Protein AF-A0A518CTH8-F1 (afdb_monomer)

Structure (mmCIF, N/CA/C/O backbone):
data_AF-A0A518CTH8-F1
#
_entry.id   AF-A0A518CTH8-F1
#
loop_
_atom_site.group_PDB
_atom_site.id
_atom_site.type_symbol
_atom_site.label_atom_id
_atom_site.label_alt_id
_atom_site.label_comp_id
_atom_site.label_asym_id
_atom_site.label_entity_id
_atom_site.label_seq_id
_atom_site.pdbx_PDB_ins_code
_atom_site.Cartn_x
_atom_site.Cartn_y
_atom_site.Cartn_z
_atom_site.occupancy
_atom_site.B_iso_or_equiv
_atom_site.auth_seq_id
_atom_site.auth_comp_id
_atom_site.auth_asym_id
_atom_site.auth_atom_id
_atom_site.pdbx_PDB_model_num
ATOM 1 N N . MET A 1 1 ? 35.444 24.858 -40.896 1.00 49.78 1 MET A N 1
ATOM 2 C CA . MET A 1 1 ? 35.526 24.290 -39.525 1.00 49.78 1 MET A CA 1
ATOM 3 C C . MET A 1 1 ? 34.341 24.635 -38.613 1.00 49.78 1 MET A C 1
ATOM 5 O O . MET A 1 1 ? 33.973 23.795 -37.807 1.00 49.78 1 MET A O 1
ATOM 9 N N . GLN A 1 2 ? 33.711 25.812 -38.727 1.00 51.81 2 GLN A N 1
ATOM 10 C CA . GLN A 1 2 ? 32.602 26.225 -37.843 1.00 51.81 2 GLN A CA 1
ATOM 11 C C . GLN A 1 2 ? 31.301 25.412 -38.033 1.00 51.81 2 GLN A C 1
ATOM 13 O O . GLN A 1 2 ? 30.700 25.004 -37.048 1.00 51.81 2 GLN A O 1
ATOM 18 N N . LYS A 1 3 ? 30.924 25.076 -39.280 1.00 56.50 3 LYS A N 1
ATOM 19 C CA . LYS A 1 3 ? 29.696 24.307 -39.592 1.00 56.50 3 LYS A CA 1
ATOM 20 C C . LYS A 1 3 ? 29.645 22.918 -38.925 1.00 56.50 3 LYS A C 1
ATOM 22 O O . LYS A 1 3 ? 28.593 22.509 -38.452 1.00 56.50 3 LYS A O 1
ATOM 27 N N . TYR A 1 4 ? 30.787 22.231 -38.821 1.00 62.12 4 TYR A N 1
ATOM 28 C CA . TYR A 1 4 ? 30.890 20.928 -38.146 1.00 62.12 4 TYR A CA 1
ATOM 29 C C . TYR A 1 4 ? 30.770 21.044 -36.619 1.00 62.12 4 TYR A C 1
ATOM 31 O O . TYR A 1 4 ? 30.146 20.195 -35.991 1.00 62.12 4 TYR A O 1
ATOM 39 N N . LYS A 1 5 ? 31.298 22.123 -36.017 1.00 61.66 5 LYS A N 1
ATOM 40 C CA . LYS A 1 5 ? 31.148 22.388 -34.576 1.00 61.66 5 LYS A CA 1
ATOM 41 C C . LYS A 1 5 ? 29.686 22.634 -34.195 1.00 61.66 5 LYS A C 1
ATOM 43 O O . LYS A 1 5 ? 29.238 22.110 -33.182 1.00 61.66 5 LYS A O 1
ATOM 48 N N . THR A 1 6 ? 28.935 23.365 -35.020 1.00 67.38 6 THR A N 1
ATOM 49 C CA . THR A 1 6 ? 27.506 23.626 -34.776 1.00 67.38 6 THR A CA 1
ATOM 50 C C . THR A 1 6 ? 26.657 22.357 -34.896 1.00 67.38 6 THR A C 1
ATOM 52 O O . THR A 1 6 ? 25.776 22.147 -34.069 1.00 67.38 6 THR A O 1
ATOM 55 N N . GLY A 1 7 ? 26.952 21.476 -35.862 1.00 72.12 7 GLY A N 1
ATOM 56 C CA . GLY A 1 7 ? 26.242 20.198 -36.017 1.00 72.12 7 GLY A CA 1
ATOM 57 C C . GLY A 1 7 ? 26.450 19.236 -34.842 1.00 72.12 7 GLY A C 1
ATOM 58 O O . GLY A 1 7 ? 25.490 18.649 -34.348 1.00 72.12 7 GLY A O 1
ATOM 59 N N . ILE A 1 8 ? 27.684 19.133 -34.337 1.00 77.75 8 ILE A N 1
ATOM 60 C CA . ILE A 1 8 ? 27.999 18.307 -33.157 1.00 77.75 8 ILE A CA 1
ATOM 61 C C . ILE A 1 8 ? 27.317 18.870 -31.903 1.00 77.75 8 ILE A C 1
ATOM 63 O O . ILE A 1 8 ? 26.726 18.114 -31.133 1.00 77.75 8 ILE A O 1
ATOM 67 N N . LEU A 1 9 ? 27.347 20.194 -31.716 1.00 81.62 9 LEU A N 1
ATOM 68 C CA . LEU A 1 9 ? 26.702 20.845 -30.574 1.00 81.62 9 LEU A CA 1
ATOM 69 C C . LEU A 1 9 ? 25.182 20.622 -30.587 1.00 81.62 9 LEU A C 1
ATOM 71 O O . LEU A 1 9 ? 24.601 20.274 -29.564 1.00 81.62 9 LEU A O 1
ATOM 75 N N . PHE A 1 10 ? 24.548 20.754 -31.754 1.00 80.81 10 PHE A N 1
ATOM 76 C CA . PHE A 1 10 ? 23.114 20.516 -31.915 1.00 80.81 10 PHE A CA 1
ATOM 77 C C . PHE A 1 10 ? 22.738 19.052 -31.639 1.00 80.81 10 PHE A C 1
ATOM 79 O O . PHE A 1 10 ? 21.772 18.782 -30.928 1.00 80.81 10 PHE A O 1
ATOM 86 N N . SER A 1 11 ? 23.548 18.101 -32.117 1.00 83.94 11 SER A N 1
ATOM 87 C CA . SER A 1 11 ? 23.347 16.676 -31.836 1.00 83.94 11 SER A CA 1
ATOM 88 C C . SER A 1 11 ? 23.455 16.353 -30.340 1.00 83.94 11 SER A C 1
ATOM 90 O O . SER A 1 11 ? 22.661 15.564 -29.833 1.00 83.94 11 SER A O 1
ATOM 92 N N . LEU A 1 12 ? 24.400 16.966 -29.618 1.00 86.12 12 LEU A N 1
ATOM 93 C CA . LEU A 1 12 ? 24.544 16.785 -28.168 1.00 86.12 12 LEU A CA 1
ATOM 94 C C . LEU A 1 12 ? 23.337 17.331 -27.396 1.00 86.12 12 LEU A C 1
ATOM 96 O O . LEU A 1 12 ? 22.865 16.680 -26.465 1.00 86.12 12 LEU A O 1
ATOM 100 N N . VAL A 1 13 ? 22.807 18.487 -27.805 1.00 86.44 13 VAL A N 1
ATOM 101 C CA . VAL A 1 13 ? 21.603 19.076 -27.199 1.00 86.44 13 VAL A CA 1
ATOM 102 C C . VAL A 1 13 ? 20.389 18.167 -27.392 1.00 86.44 13 VAL A C 1
ATOM 104 O O . VAL A 1 13 ? 19.646 17.944 -26.440 1.00 86.44 13 VAL A O 1
ATOM 107 N N . ILE A 1 14 ? 20.209 17.587 -28.583 1.00 87.75 14 ILE A N 1
ATOM 108 C CA . ILE A 1 14 ? 19.104 16.652 -28.844 1.00 87.75 14 ILE A CA 1
ATOM 109 C C . ILE A 1 14 ? 19.212 15.409 -27.953 1.00 87.75 14 ILE A C 1
ATOM 111 O O . ILE A 1 14 ? 18.228 15.023 -27.326 1.00 87.75 14 ILE A O 1
ATOM 115 N N . VAL A 1 15 ? 20.398 14.801 -27.850 1.00 85.38 15 VAL A N 1
ATOM 116 C CA . VAL A 1 15 ? 20.602 13.623 -26.989 1.00 85.38 15 VAL A CA 1
ATOM 117 C C . VAL A 1 15 ? 20.333 13.965 -25.523 1.00 85.38 15 VAL A C 1
ATOM 119 O O . VAL A 1 15 ? 19.649 13.211 -24.832 1.00 85.38 15 VAL A O 1
ATOM 122 N N . PHE A 1 16 ? 20.809 15.121 -25.056 1.00 86.62 16 PHE A N 1
ATOM 123 C CA . PHE A 1 16 ? 20.542 15.594 -23.700 1.00 86.62 16 PHE A CA 1
ATOM 124 C C . PHE A 1 16 ? 19.039 15.776 -23.441 1.00 86.62 16 PHE A C 1
ATOM 126 O O . PHE A 1 16 ? 18.529 15.278 -22.437 1.00 86.62 16 PHE A O 1
ATOM 133 N N . LEU A 1 17 ? 18.313 16.413 -24.366 1.00 87.06 17 LEU A N 1
ATOM 134 C CA . LEU A 1 17 ? 16.861 16.588 -24.268 1.00 87.06 17 LEU A CA 1
ATOM 135 C C . LEU A 1 17 ? 16.124 15.245 -24.215 1.00 87.06 17 LEU A C 1
ATOM 137 O O . LEU A 1 17 ? 15.234 15.085 -23.386 1.00 87.06 17 LEU A O 1
ATOM 141 N N . ILE A 1 18 ? 16.520 14.258 -25.025 1.00 87.12 18 ILE A N 1
ATOM 142 C CA . ILE A 1 18 ? 15.918 12.914 -24.999 1.00 87.12 18 ILE A CA 1
ATOM 143 C C . ILE A 1 18 ? 16.122 12.249 -23.632 1.00 87.12 18 ILE A C 1
ATOM 145 O O . ILE A 1 18 ? 15.168 11.722 -23.061 1.00 87.12 18 ILE A O 1
ATOM 149 N N . VAL A 1 19 ? 17.336 12.304 -23.074 1.00 85.50 19 VAL A N 1
ATOM 150 C CA . VAL A 1 19 ? 17.628 11.722 -21.751 1.00 85.50 19 VAL A CA 1
ATOM 151 C C . VAL A 1 19 ? 16.796 12.396 -20.659 1.00 85.50 19 VAL A C 1
ATOM 153 O O . VAL A 1 19 ? 16.221 11.703 -19.818 1.00 85.50 19 VAL A O 1
ATOM 156 N N . VAL A 1 20 ? 16.688 13.728 -20.682 1.00 83.19 20 VAL A N 1
ATOM 157 C CA . VAL A 1 20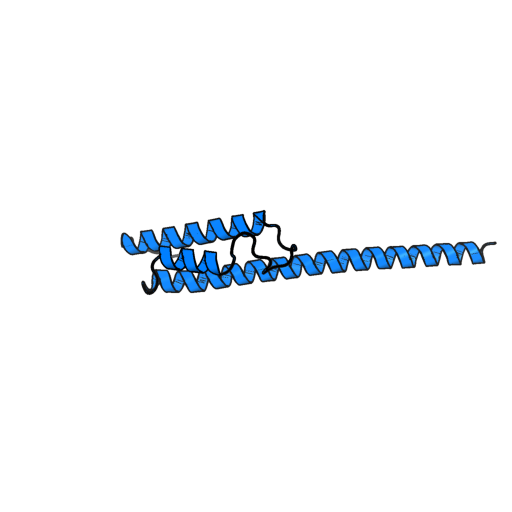 ? 15.853 14.479 -19.734 1.00 83.19 20 VAL A CA 1
ATOM 158 C C . VAL A 1 20 ? 14.378 14.102 -19.887 1.00 83.19 20 VAL A C 1
ATOM 160 O O . VAL A 1 20 ? 13.731 13.797 -18.887 1.00 83.19 20 VAL A O 1
ATOM 163 N N . CYS A 1 21 ? 13.856 14.034 -21.113 1.00 80.81 21 CYS A N 1
ATOM 164 C CA . CYS A 1 21 ? 12.474 13.628 -21.373 1.00 80.81 21 CYS A CA 1
ATOM 165 C C . CYS A 1 21 ? 12.174 12.218 -20.847 1.00 80.81 21 CYS A C 1
ATOM 167 O O . CYS A 1 21 ? 11.163 12.027 -20.174 1.00 80.81 21 CYS A O 1
ATOM 169 N N . ILE A 1 22 ? 13.062 11.244 -21.081 1.00 80.00 22 ILE A N 1
ATOM 170 C CA . ILE A 1 22 ? 12.906 9.873 -20.564 1.00 80.00 22 ILE A CA 1
ATOM 171 C C . ILE A 1 22 ? 12.905 9.872 -19.030 1.00 80.00 22 ILE A C 1
ATOM 173 O O . ILE A 1 22 ? 12.065 9.215 -18.414 1.00 80.00 22 ILE A O 1
ATOM 177 N N . ARG A 1 23 ? 13.811 10.630 -18.395 1.00 71.12 23 ARG A N 1
ATOM 178 C CA . ARG A 1 23 ? 13.869 10.747 -16.929 1.00 71.12 23 ARG A CA 1
ATOM 179 C C . ARG A 1 23 ? 12.596 11.364 -16.347 1.00 71.12 23 ARG A C 1
ATOM 181 O O . ARG A 1 23 ? 12.101 10.859 -15.343 1.00 71.12 23 ARG A O 1
ATOM 188 N N . LEU A 1 24 ? 12.060 12.408 -16.979 1.00 74.31 24 LEU A N 1
ATOM 189 C CA . LEU A 1 24 ? 10.816 13.054 -16.556 1.00 74.31 24 LEU A CA 1
ATOM 190 C C . LEU A 1 24 ? 9.610 12.127 -16.735 1.00 74.31 24 LEU A C 1
ATOM 192 O O . LEU A 1 24 ? 8.836 11.961 -15.796 1.00 74.31 24 LEU A O 1
ATOM 196 N N . MET A 1 25 ? 9.480 11.460 -17.887 1.00 69.69 25 MET A N 1
ATOM 197 C CA . MET A 1 25 ? 8.417 10.471 -18.117 1.00 69.69 25 MET A CA 1
ATOM 198 C C . MET A 1 25 ? 8.456 9.345 -17.081 1.00 69.69 25 MET A C 1
ATOM 200 O O . MET A 1 25 ? 7.414 8.950 -16.557 1.00 69.69 25 MET A O 1
ATOM 204 N N . TRP A 1 26 ? 9.652 8.864 -16.736 1.00 72.12 26 TRP A N 1
ATOM 205 C CA . TRP A 1 26 ? 9.832 7.835 -15.715 1.00 72.12 26 TRP A CA 1
ATOM 206 C C . TRP A 1 26 ? 9.375 8.304 -14.326 1.00 72.12 26 TRP A C 1
ATOM 208 O O . TRP A 1 26 ? 8.629 7.593 -13.657 1.00 72.12 26 TRP A O 1
ATOM 218 N N . GLN A 1 27 ? 9.753 9.518 -13.907 1.00 63.03 27 GLN A N 1
ATOM 219 C CA . GLN A 1 27 ? 9.309 10.084 -12.625 1.00 63.03 27 GLN A CA 1
ATOM 220 C C . GLN A 1 27 ? 7.792 10.301 -12.566 1.00 63.03 27 GLN A C 1
ATOM 222 O O . GLN A 1 27 ? 7.168 9.952 -11.567 1.00 63.03 27 GLN A O 1
ATOM 227 N N . VAL A 1 28 ? 7.188 10.819 -13.640 1.00 67.38 28 VAL A N 1
ATOM 228 C CA . VAL A 1 28 ? 5.729 11.007 -13.727 1.00 67.38 28 VAL A CA 1
ATOM 229 C C . VAL A 1 28 ? 4.995 9.666 -13.660 1.00 67.38 28 VAL A C 1
ATOM 231 O O . VAL A 1 28 ? 3.985 9.548 -12.969 1.00 67.38 28 VAL A O 1
ATOM 234 N N . THR A 1 29 ? 5.525 8.639 -14.327 1.00 66.81 29 THR A N 1
ATOM 235 C CA . THR A 1 29 ? 4.950 7.286 -14.299 1.00 66.81 29 THR A CA 1
ATOM 236 C C . THR A 1 29 ? 4.990 6.697 -12.889 1.00 66.81 29 THR A C 1
ATOM 238 O O . THR A 1 29 ? 3.981 6.169 -12.429 1.00 66.81 29 THR A O 1
ATOM 241 N N . ILE A 1 30 ? 6.113 6.828 -12.172 1.00 65.38 30 ILE A N 1
ATOM 242 C CA . ILE A 1 30 ? 6.215 6.378 -10.774 1.00 65.38 30 ILE A CA 1
ATOM 243 C C . ILE A 1 30 ? 5.189 7.098 -9.899 1.00 65.38 30 ILE A C 1
ATOM 245 O O . ILE A 1 30 ? 4.423 6.436 -9.204 1.00 65.38 30 ILE A O 1
ATOM 249 N N . LEU A 1 31 ? 5.118 8.429 -9.986 1.00 66.44 31 LEU A N 1
ATOM 250 C CA . LEU A 1 31 ? 4.197 9.224 -9.173 1.00 66.44 31 LEU A CA 1
ATOM 251 C C . LEU A 1 31 ? 2.728 8.841 -9.424 1.00 66.44 31 LEU A C 1
ATOM 253 O O . LEU A 1 31 ? 1.936 8.735 -8.490 1.00 66.44 31 LEU A O 1
ATOM 257 N N . SER A 1 32 ? 2.362 8.590 -10.684 1.00 70.56 32 SER A N 1
ATOM 258 C CA . SER A 1 32 ? 1.016 8.136 -11.049 1.00 70.56 32 SER A CA 1
ATOM 259 C C . SER A 1 32 ? 0.695 6.756 -10.468 1.00 70.56 32 SER A C 1
ATOM 261 O O . SER A 1 32 ? -0.410 6.548 -9.964 1.00 70.56 32 SER A O 1
ATOM 263 N N . VAL A 1 33 ? 1.659 5.831 -10.488 1.00 67.06 33 VAL A N 1
ATOM 264 C CA . VAL A 1 33 ? 1.491 4.481 -9.935 1.00 67.06 33 VAL A CA 1
ATOM 265 C C . VAL A 1 33 ? 1.405 4.503 -8.406 1.00 67.06 33 VAL A C 1
ATOM 267 O O . VAL A 1 33 ? 0.573 3.789 -7.843 1.00 67.06 33 VAL A O 1
ATOM 270 N N . GLU A 1 34 ? 2.212 5.329 -7.737 1.00 66.62 34 GLU A N 1
ATOM 271 C CA . GLU A 1 34 ? 2.148 5.545 -6.285 1.00 66.62 34 GLU A CA 1
ATOM 272 C C . GLU A 1 34 ? 0.811 6.169 -5.864 1.00 66.62 34 GLU A C 1
ATOM 274 O O . GLU A 1 34 ? 0.189 5.702 -4.912 1.00 66.62 34 GLU A O 1
ATOM 279 N N . ASN A 1 35 ? 0.306 7.160 -6.602 1.00 71.69 35 ASN A N 1
ATOM 280 C CA . ASN A 1 35 ? -0.995 7.757 -6.304 1.00 71.69 35 ASN A CA 1
ATOM 281 C C . ASN A 1 35 ? -2.146 6.751 -6.473 1.00 71.69 35 ASN A C 1
ATOM 283 O O . ASN A 1 35 ? -2.980 6.609 -5.582 1.00 71.69 35 ASN A O 1
ATOM 287 N N . ALA A 1 36 ? -2.152 5.990 -7.572 1.00 70.81 36 ALA A N 1
ATOM 288 C CA . ALA A 1 36 ? -3.128 4.919 -7.781 1.00 70.81 36 ALA A CA 1
ATOM 289 C C . ALA A 1 36 ? -3.005 3.802 -6.728 1.00 70.81 36 ALA A C 1
ATOM 291 O O . ALA A 1 36 ? -3.968 3.107 -6.432 1.00 70.81 36 ALA A O 1
ATOM 292 N N . PHE A 1 37 ? -1.811 3.587 -6.169 1.00 72.56 37 PHE A N 1
ATOM 293 C CA . PHE A 1 37 ? -1.605 2.634 -5.077 1.00 72.56 37 PHE A CA 1
ATOM 294 C C . PHE A 1 37 ? -2.252 3.098 -3.776 1.00 72.56 37 PHE A C 1
ATOM 296 O O . PHE A 1 37 ? -2.962 2.330 -3.130 1.00 72.56 37 PHE A O 1
ATOM 303 N N . VAL A 1 38 ? -2.023 4.357 -3.404 1.00 72.06 38 VAL A N 1
ATOM 304 C CA . VAL A 1 38 ? -2.620 4.942 -2.201 1.00 72.06 38 VAL A CA 1
ATOM 305 C C . VAL A 1 38 ? -4.143 4.974 -2.325 1.00 72.06 38 VAL A C 1
ATOM 307 O O . VAL A 1 38 ? -4.825 4.612 -1.372 1.00 72.06 38 VAL A O 1
ATOM 310 N N . GLN A 1 39 ? -4.676 5.334 -3.496 1.00 75.25 39 GLN A N 1
ATOM 311 C CA . GLN A 1 39 ? -6.122 5.343 -3.741 1.00 75.25 39 GLN A CA 1
ATOM 312 C C . GLN A 1 39 ? -6.760 3.960 -3.570 1.00 75.25 39 GLN A C 1
ATOM 314 O O . GLN A 1 39 ? -7.765 3.856 -2.872 1.00 75.25 39 GLN A O 1
ATOM 319 N N . ASP A 1 40 ? -6.157 2.904 -4.122 1.00 75.62 40 ASP A N 1
ATOM 320 C CA . ASP A 1 40 ? -6.653 1.533 -3.940 1.00 75.62 40 ASP A CA 1
ATOM 321 C C . ASP A 1 40 ? -6.665 1.122 -2.462 1.00 75.62 40 ASP A C 1
ATOM 323 O O . ASP A 1 40 ? -7.633 0.535 -1.986 1.00 75.62 40 ASP A O 1
ATOM 327 N N . PHE A 1 41 ? -5.605 1.448 -1.716 1.00 76.00 41 PHE A N 1
ATOM 328 C CA . PHE A 1 41 ? -5.527 1.133 -0.287 1.00 76.00 41 PHE A CA 1
ATOM 329 C C . PHE A 1 41 ? -6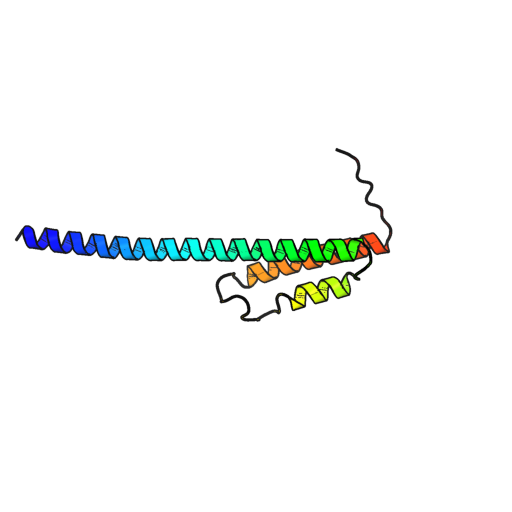.568 1.886 0.540 1.00 76.00 41 PHE A C 1
ATOM 331 O O . PHE A 1 41 ? -7.177 1.302 1.433 1.00 76.00 41 PHE A O 1
ATOM 338 N N . VAL A 1 42 ? -6.782 3.167 0.237 1.00 76.19 42 VAL A N 1
ATOM 339 C CA . VAL A 1 42 ? -7.825 3.977 0.876 1.00 76.19 42 VAL A CA 1
ATOM 340 C C . VAL A 1 42 ? -9.204 3.396 0.574 1.00 76.19 42 VAL A C 1
ATOM 342 O O . VAL A 1 42 ? -10.016 3.262 1.482 1.00 76.19 42 VAL A O 1
ATOM 345 N N . TYR A 1 43 ? -9.457 3.000 -0.672 1.00 81.31 43 TYR A N 1
ATOM 346 C CA . TYR A 1 43 ? -10.726 2.396 -1.065 1.00 81.31 43 TYR A CA 1
ATOM 347 C C . TYR A 1 43 ? -11.008 1.086 -0.315 1.00 81.31 43 TYR A C 1
ATOM 349 O O . TYR A 1 43 ? -12.094 0.916 0.235 1.00 81.31 43 TYR A O 1
ATOM 357 N N . ILE A 1 44 ? -10.018 0.188 -0.243 1.00 78.75 44 ILE A N 1
ATOM 358 C CA . ILE A 1 44 ? -10.139 -1.076 0.499 1.00 78.75 44 ILE A CA 1
ATOM 359 C C . ILE A 1 44 ? -10.390 -0.803 1.979 1.00 78.75 44 ILE A C 1
ATOM 361 O O . ILE A 1 44 ? -11.264 -1.442 2.554 1.00 78.75 44 ILE A O 1
ATOM 365 N N . LEU A 1 45 ? -9.661 0.152 2.572 1.00 80.69 45 LEU A N 1
ATOM 366 C CA . LEU A 1 45 ? -9.854 0.544 3.965 1.00 80.69 45 LEU A CA 1
ATOM 367 C C . LEU A 1 45 ? -11.311 0.941 4.212 1.00 80.69 45 LEU A C 1
ATOM 369 O O . LEU A 1 45 ? -11.954 0.296 5.029 1.00 80.69 45 LEU A O 1
ATOM 373 N N . TYR A 1 46 ? -11.846 1.915 3.470 1.00 80.75 46 TYR A N 1
ATOM 374 C CA . TYR A 1 46 ? -13.233 2.368 3.637 1.00 80.75 46 TYR A CA 1
ATOM 375 C C . TYR A 1 46 ? -14.243 1.223 3.512 1.00 80.75 46 TYR A C 1
ATOM 377 O O . TYR A 1 46 ? -15.081 1.047 4.388 1.00 80.75 46 TYR A O 1
ATOM 385 N N . LEU A 1 47 ? -14.108 0.387 2.477 1.00 82.81 47 LEU A N 1
ATOM 386 C CA . LEU A 1 47 ? -15.015 -0.742 2.262 1.00 82.81 47 LEU A CA 1
ATOM 387 C C . LEU A 1 47 ? -14.975 -1.757 3.415 1.00 82.81 47 LEU A C 1
ATOM 389 O O . LEU A 1 47 ? -16.008 -2.304 3.793 1.00 82.81 47 LEU A O 1
ATOM 393 N N . THR A 1 48 ? -13.789 -2.031 3.965 1.00 80.94 48 THR A N 1
ATOM 394 C CA . THR A 1 48 ? -13.647 -2.942 5.110 1.00 80.94 48 THR A CA 1
ATOM 395 C C . THR A 1 48 ? -14.063 -2.314 6.434 1.00 80.94 48 THR A C 1
ATOM 397 O O . THR A 1 48 ? -14.547 -3.035 7.299 1.00 80.94 48 THR A O 1
ATOM 400 N N . GLU A 1 49 ? -13.884 -1.003 6.604 1.00 81.50 49 GLU A N 1
ATOM 401 C CA . GLU A 1 49 ? -14.313 -0.280 7.802 1.00 81.50 49 GLU A CA 1
ATOM 402 C C . GLU A 1 49 ? -15.829 -0.296 7.927 1.00 81.50 49 GLU A C 1
ATOM 404 O O . GLU A 1 49 ? -16.319 -0.696 8.979 1.00 81.50 49 GLU A O 1
ATOM 409 N N . ASP A 1 50 ? -16.553 0.041 6.858 1.00 82.62 50 ASP A N 1
ATOM 410 C CA . ASP A 1 50 ? -18.020 0.050 6.858 1.00 82.62 50 ASP A CA 1
ATOM 411 C C . ASP A 1 50 ? -18.575 -1.325 7.267 1.00 82.62 50 ASP A C 1
ATOM 413 O O . ASP A 1 50 ? -19.394 -1.427 8.173 1.00 82.62 50 ASP A O 1
ATOM 417 N N . GLN A 1 51 ? -18.025 -2.414 6.717 1.00 79.75 51 GLN A N 1
ATOM 418 C CA . GLN A 1 51 ? -18.450 -3.777 7.066 1.00 79.75 51 GLN A CA 1
ATOM 419 C C . GLN A 1 51 ? -18.119 -4.180 8.513 1.00 79.75 51 GLN A C 1
ATOM 421 O O . GLN A 1 51 ? -18.824 -5.004 9.099 1.00 79.75 51 GLN A O 1
ATOM 426 N N . VAL A 1 52 ? -17.038 -3.648 9.094 1.00 81.75 52 VAL A N 1
ATOM 427 C CA . VAL A 1 52 ? -16.688 -3.884 10.506 1.00 81.75 52 VAL A CA 1
ATOM 428 C C . VAL A 1 52 ? -17.579 -3.060 11.433 1.00 81.75 52 VAL A C 1
ATOM 430 O O . VAL A 1 52 ? -17.986 -3.560 12.482 1.00 81.75 52 VAL A O 1
ATOM 433 N N . ILE A 1 53 ? -17.900 -1.824 11.042 1.00 80.25 53 ILE A N 1
ATOM 434 C CA . ILE A 1 53 ? -18.815 -0.918 11.747 1.00 80.25 53 ILE A CA 1
ATOM 435 C C . ILE A 1 53 ? -20.231 -1.490 11.777 1.00 80.25 53 ILE A C 1
ATOM 437 O O . ILE A 1 53 ? -20.827 -1.584 12.847 1.00 80.25 53 ILE A O 1
ATOM 441 N N . ASP A 1 54 ? -20.719 -1.969 10.637 1.00 81.88 54 ASP A N 1
ATOM 442 C CA . ASP A 1 54 ? -22.048 -2.570 10.503 1.00 81.88 54 ASP A CA 1
ATOM 443 C C . ASP A 1 54 ? -22.141 -3.966 11.152 1.00 81.88 54 ASP A C 1
ATOM 445 O O . ASP A 1 54 ? -23.208 -4.582 11.198 1.00 81.88 54 ASP A O 1
ATOM 449 N N . GLY A 1 55 ? -21.022 -4.490 11.666 1.00 78.88 55 GLY A N 1
ATOM 450 C CA . GLY A 1 55 ? -20.935 -5.809 12.293 1.00 78.88 55 GLY A CA 1
ATOM 451 C C . GLY A 1 55 ? -21.071 -6.978 11.310 1.00 78.88 55 GLY A C 1
ATOM 452 O O . GLY A 1 55 ? -21.130 -8.134 11.736 1.00 78.88 55 GLY A O 1
ATOM 453 N N . GLU A 1 56 ? -21.099 -6.706 10.003 1.00 82.50 56 GLU A N 1
ATOM 454 C CA . GLU A 1 56 ? -21.163 -7.715 8.942 1.00 82.50 56 GLU A CA 1
ATOM 455 C C . GLU A 1 56 ? -19.869 -8.539 8.856 1.00 82.50 56 GLU A C 1
ATOM 457 O O . GLU A 1 56 ? -19.886 -9.727 8.508 1.00 82.50 56 GLU A O 1
ATOM 462 N N . LEU A 1 57 ? -18.737 -7.924 9.211 1.00 83.00 57 LEU A N 1
ATOM 463 C CA . LEU A 1 57 ? -17.413 -8.526 9.155 1.00 83.00 57 LEU A CA 1
ATOM 464 C C . LEU A 1 57 ? -16.684 -8.373 10.494 1.00 83.00 57 LEU A C 1
ATOM 466 O O . LEU A 1 57 ? -16.579 -7.289 11.053 1.00 83.00 57 LEU A O 1
ATOM 470 N N . THR A 1 58 ? -16.116 -9.464 11.012 1.00 83.88 58 THR A N 1
ATOM 471 C CA . THR A 1 58 ? -15.230 -9.371 12.181 1.00 83.88 58 THR A CA 1
ATOM 472 C C . THR A 1 58 ? -13.907 -8.722 11.781 1.00 83.88 58 THR A C 1
ATOM 474 O O . THR A 1 58 ? -13.430 -8.927 10.661 1.00 83.88 58 THR A O 1
ATOM 477 N N . ALA A 1 59 ? -13.261 -8.004 12.705 1.00 79.38 59 ALA A N 1
ATOM 478 C CA . ALA A 1 59 ? -11.954 -7.392 12.447 1.00 79.38 59 ALA A CA 1
ATOM 479 C C . ALA A 1 59 ? -10.903 -8.401 11.949 1.00 79.38 59 ALA A C 1
ATOM 481 O O . ALA A 1 59 ? -10.109 -8.082 11.072 1.00 79.38 59 ALA A O 1
ATOM 482 N N . GLU A 1 60 ? -10.951 -9.650 12.420 1.00 79.69 60 GLU A N 1
ATOM 483 C CA . GLU A 1 60 ? -10.074 -10.730 11.948 1.00 79.69 60 GLU A CA 1
ATOM 484 C C . GLU A 1 60 ? -10.305 -11.075 10.469 1.00 79.69 60 GLU A C 1
ATOM 486 O O . GLU A 1 60 ? -9.351 -11.258 9.710 1.00 79.69 60 GLU A O 1
ATOM 491 N N . LYS A 1 61 ? -11.568 -11.139 10.029 1.00 82.19 61 LYS A N 1
ATOM 492 C CA . LYS A 1 61 ? -11.903 -11.401 8.621 1.00 82.19 61 LYS A CA 1
ATOM 493 C C . LYS A 1 61 ? -11.581 -10.200 7.733 1.00 82.19 61 LYS A C 1
ATOM 495 O O . LYS A 1 61 ? -11.106 -10.392 6.616 1.00 82.19 61 LYS A O 1
ATOM 500 N N . ALA A 1 62 ? -11.787 -8.984 8.235 1.00 80.31 62 ALA A N 1
ATOM 501 C CA . ALA A 1 62 ? -11.393 -7.749 7.564 1.00 80.31 62 ALA A CA 1
ATOM 502 C C . ALA A 1 62 ? -9.871 -7.675 7.375 1.00 80.31 62 ALA A C 1
ATOM 504 O O . ALA A 1 62 ? -9.390 -7.410 6.273 1.00 80.31 62 ALA A O 1
ATOM 505 N N . ALA A 1 63 ? -9.106 -8.014 8.415 1.00 77.88 63 ALA A N 1
ATOM 506 C CA . ALA A 1 63 ? -7.654 -8.117 8.353 1.00 77.88 63 ALA A CA 1
ATOM 507 C C . ALA A 1 63 ? -7.198 -9.143 7.303 1.00 77.88 63 ALA A C 1
ATOM 509 O O . ALA A 1 63 ? -6.363 -8.824 6.455 1.00 77.88 63 ALA A O 1
ATOM 510 N N . ALA A 1 64 ? -7.798 -10.338 7.293 1.00 81.56 64 ALA A N 1
ATOM 511 C CA . ALA A 1 64 ? -7.497 -11.364 6.295 1.00 81.56 64 ALA A CA 1
ATOM 512 C C . ALA A 1 64 ? -7.829 -10.907 4.861 1.00 81.56 64 ALA A C 1
ATOM 514 O O . ALA A 1 64 ? -7.079 -11.202 3.927 1.00 81.56 64 ALA A O 1
ATOM 515 N N . PHE A 1 65 ? -8.917 -10.153 4.672 1.00 81.88 65 PHE A N 1
ATOM 516 C CA . PHE A 1 65 ? -9.274 -9.583 3.373 1.00 81.88 65 PHE A CA 1
ATOM 517 C C . PHE A 1 65 ? -8.217 -8.582 2.886 1.00 81.88 65 PHE A C 1
ATOM 519 O O . PHE A 1 65 ? -7.718 -8.722 1.766 1.00 81.88 65 PHE A O 1
ATOM 526 N N . VAL A 1 66 ? -7.798 -7.645 3.743 1.00 77.50 66 VAL A N 1
ATOM 527 C CA . VAL A 1 66 ? -6.723 -6.684 3.435 1.00 77.50 66 VAL A CA 1
ATOM 528 C C . VAL A 1 66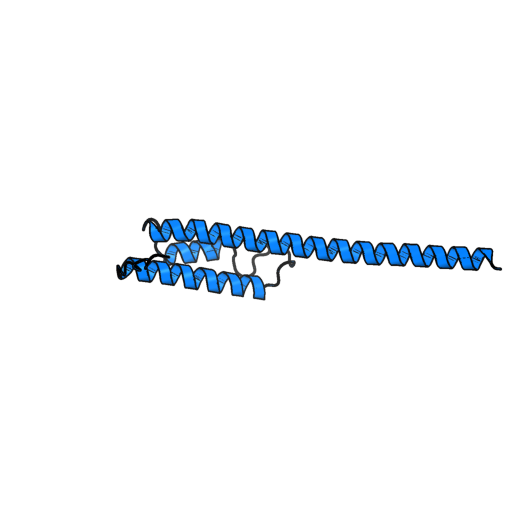 ? -5.416 -7.399 3.083 1.00 77.50 66 VAL A C 1
ATOM 530 O O . VAL A 1 66 ? -4.754 -7.035 2.107 1.00 77.50 66 VAL A O 1
ATOM 533 N N . GLU A 1 67 ? -5.045 -8.436 3.836 1.00 76.44 67 GLU A N 1
ATOM 534 C CA . GLU A 1 67 ? -3.840 -9.225 3.557 1.00 76.44 67 GLU A CA 1
ATOM 535 C C . GLU A 1 67 ? -3.924 -9.988 2.230 1.00 76.44 67 GLU A C 1
ATOM 537 O O . GLU A 1 67 ? -2.934 -10.063 1.498 1.00 76.44 67 GLU A O 1
ATOM 542 N N . SER A 1 68 ? -5.102 -10.515 1.888 1.00 77.00 68 SER A N 1
ATOM 543 C CA . SER A 1 68 ? -5.322 -11.235 0.629 1.00 77.00 68 SER A CA 1
ATOM 544 C C . SER A 1 68 ? -5.255 -10.328 -0.602 1.00 77.00 68 SER A C 1
ATOM 546 O O . SER A 1 68 ? -4.827 -10.774 -1.668 1.00 77.00 68 SER A O 1
ATOM 548 N N . 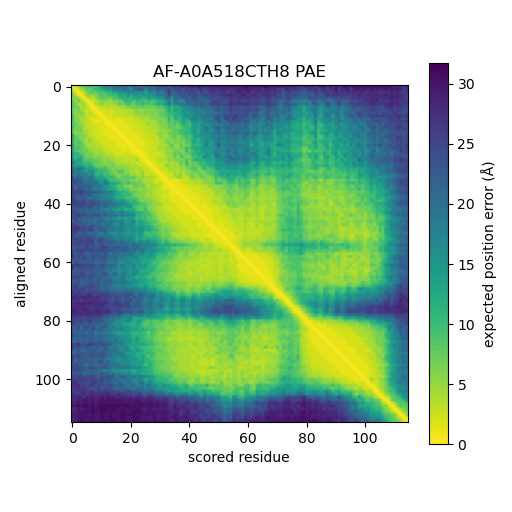TYR A 1 69 ? -5.632 -9.054 -0.456 1.00 71.00 69 TYR A N 1
ATOM 549 C CA . TYR A 1 69 ? -5.646 -8.092 -1.557 1.00 71.00 69 TYR A CA 1
ATOM 550 C C . TYR A 1 69 ? -4.227 -7.668 -1.967 1.00 71.00 69 TYR A C 1
ATOM 552 O O . TYR A 1 69 ? -3.960 -7.423 -3.144 1.00 71.00 69 TYR A O 1
ATOM 560 N N . TYR A 1 70 ? -3.290 -7.650 -1.012 1.00 67.56 70 TYR A N 1
ATOM 561 C CA . TYR A 1 70 ? -1.870 -7.396 -1.262 1.00 67.56 70 TYR A CA 1
ATOM 562 C C . TYR A 1 70 ? -0.981 -8.408 -0.527 1.00 67.56 70 TYR A C 1
ATOM 564 O O . TYR A 1 70 ? -0.351 -8.068 0.484 1.00 67.56 70 TYR A O 1
ATOM 572 N N . PRO A 1 71 ? -0.862 -9.641 -1.058 1.00 64.06 71 PRO A N 1
ATOM 573 C CA . PRO A 1 71 ? -0.030 -10.658 -0.444 1.00 64.06 71 PRO A CA 1
ATOM 574 C C . PRO A 1 71 ? 1.428 -10.200 -0.418 1.00 64.06 71 PRO A C 1
ATOM 576 O O . PRO A 1 71 ? 1.958 -9.689 -1.416 1.00 64.06 71 PRO A O 1
ATOM 579 N N . VAL A 1 72 ? 2.092 -10.423 0.718 1.00 57.38 72 VAL A N 1
ATOM 580 C CA . VAL A 1 72 ? 3.526 -10.164 0.892 1.00 57.38 72 VAL A CA 1
ATOM 581 C C . VAL A 1 72 ? 4.306 -10.904 -0.193 1.00 57.38 72 VAL A C 1
ATOM 583 O O . VAL A 1 72 ? 4.183 -12.115 -0.348 1.00 57.38 72 VAL A O 1
ATOM 586 N N . GLY A 1 73 ? 5.100 -10.168 -0.972 1.00 50.16 73 GLY A N 1
ATOM 587 C CA . GLY A 1 73 ? 5.896 -10.741 -2.060 1.00 50.16 73 GLY A CA 1
ATOM 588 C C . GLY A 1 73 ? 5.120 -11.053 -3.345 1.00 50.16 73 GLY A C 1
ATOM 589 O O . GLY A 1 73 ? 5.715 -11.587 -4.285 1.00 50.16 73 GLY A O 1
ATOM 590 N N . SER A 1 74 ? 3.829 -10.711 -3.442 1.00 50.31 74 SER A N 1
ATOM 591 C CA . SER A 1 74 ? 3.106 -10.844 -4.708 1.00 50.31 74 SER A CA 1
ATOM 592 C C . SER A 1 74 ? 3.618 -9.827 -5.734 1.00 50.31 74 SER A C 1
ATOM 594 O O . SER A 1 74 ? 3.732 -8.630 -5.477 1.00 50.31 74 SER A O 1
ATOM 596 N N . LYS A 1 75 ? 3.905 -10.309 -6.947 1.00 46.03 75 LYS A N 1
ATOM 597 C CA . LYS A 1 75 ? 4.279 -9.483 -8.110 1.00 46.03 75 LYS A CA 1
ATOM 598 C C . LYS A 1 75 ? 3.095 -8.683 -8.683 1.00 46.03 75 LYS A C 1
ATOM 600 O O . LYS A 1 75 ? 3.210 -8.146 -9.781 1.00 46.03 75 LYS A O 1
ATOM 605 N N . LEU A 1 76 ? 1.956 -8.638 -7.979 1.00 48.56 76 LEU A N 1
ATOM 606 C CA . LEU A 1 76 ? 0.698 -8.050 -8.455 1.00 48.56 76 LEU A CA 1
ATOM 607 C C . LEU A 1 76 ? 0.788 -6.530 -8.660 1.00 48.56 76 LEU A C 1
ATOM 609 O O . LEU A 1 76 ? 0.005 -5.986 -9.433 1.00 48.56 76 LEU A O 1
ATOM 613 N N . ARG A 1 77 ? 1.802 -5.855 -8.093 1.00 53.19 77 ARG A N 1
ATOM 614 C CA . ARG A 1 77 ? 2.295 -4.575 -8.622 1.00 53.19 77 ARG A CA 1
ATOM 615 C C . ARG A 1 77 ? 3.799 -4.654 -8.938 1.00 53.19 77 ARG A C 1
ATOM 617 O O . ARG A 1 77 ? 4.580 -5.119 -8.107 1.00 53.19 77 ARG A O 1
ATOM 624 N N . PRO A 1 78 ? 4.227 -4.226 -10.137 1.00 45.19 78 PRO A N 1
ATOM 625 C CA . PRO A 1 78 ? 5.566 -4.494 -10.648 1.00 45.19 78 PRO A CA 1
ATOM 626 C C . PRO A 1 78 ? 6.586 -3.499 -10.092 1.00 45.19 78 PRO A C 1
ATOM 628 O O . PRO A 1 78 ? 6.734 -2.439 -10.671 1.00 45.19 78 PRO A O 1
ATOM 631 N N . ASN A 1 79 ? 7.330 -3.829 -9.029 1.00 53.69 79 ASN A N 1
ATOM 632 C CA . ASN A 1 79 ? 8.596 -3.165 -8.638 1.00 53.69 79 ASN A CA 1
ATOM 633 C C . ASN A 1 79 ? 8.602 -1.612 -8.537 1.00 53.69 79 ASN A C 1
ATOM 635 O O . ASN A 1 79 ? 9.675 -1.021 -8.428 1.00 53.69 79 ASN A O 1
ATOM 639 N N . THR A 1 80 ? 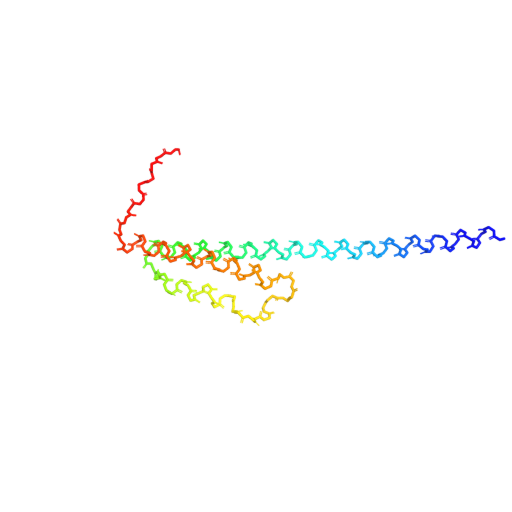7.448 -0.945 -8.595 1.00 61.25 80 THR A N 1
ATO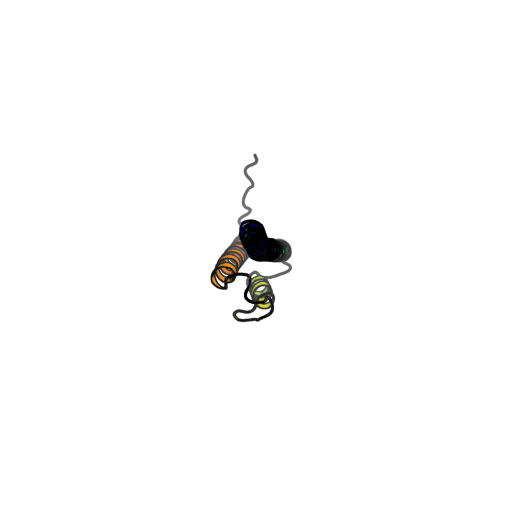M 640 C CA . THR A 1 80 ? 7.307 0.514 -8.733 1.00 61.25 80 THR A CA 1
ATOM 641 C C . THR A 1 80 ? 7.022 1.193 -7.408 1.00 61.25 80 THR A C 1
ATOM 643 O O . THR A 1 80 ? 7.510 2.294 -7.186 1.00 61.25 80 THR A O 1
ATOM 646 N N . VAL A 1 81 ? 6.285 0.529 -6.514 1.00 65.00 81 VAL A N 1
ATOM 647 C CA . VAL A 1 81 ? 6.084 0.988 -5.137 1.00 65.00 81 VAL A CA 1
ATOM 648 C C . VAL A 1 81 ? 7.060 0.229 -4.236 1.00 65.00 81 VAL A C 1
ATOM 650 O O . VAL A 1 81 ? 7.056 -1.006 -4.251 1.00 65.00 81 VAL A O 1
ATOM 653 N N . PRO A 1 82 ? 7.908 0.915 -3.448 1.00 70.62 82 PRO A N 1
ATOM 654 C CA . PRO A 1 82 ? 8.845 0.244 -2.556 1.00 70.62 82 PRO A CA 1
ATOM 655 C C . PRO A 1 82 ? 8.115 -0.673 -1.568 1.00 70.62 82 PRO A C 1
ATOM 657 O O . PRO A 1 82 ? 7.164 -0.247 -0.915 1.00 70.62 82 PRO A O 1
ATOM 660 N N . ALA A 1 83 ? 8.594 -1.908 -1.388 1.00 72.75 83 ALA A N 1
ATOM 661 C CA . ALA A 1 83 ? 7.979 -2.889 -0.483 1.00 72.75 83 ALA A CA 1
ATOM 662 C C . ALA A 1 83 ? 7.753 -2.340 0.941 1.00 72.75 83 ALA A C 1
ATOM 664 O O . ALA A 1 83 ? 6.716 -2.582 1.549 1.00 72.75 83 ALA A O 1
ATOM 665 N N . LYS A 1 84 ? 8.680 -1.505 1.428 1.00 72.94 84 LYS A N 1
ATOM 666 C CA . LYS A 1 84 ? 8.572 -0.817 2.721 1.00 72.94 84 LYS A CA 1
ATOM 667 C C . LYS A 1 84 ? 7.355 0.116 2.816 1.00 72.94 84 LYS A C 1
ATOM 669 O O . LYS A 1 84 ? 6.763 0.243 3.885 1.00 72.94 84 LYS A O 1
ATOM 674 N N . VAL A 1 85 ? 6.983 0.781 1.720 1.00 71.56 85 VAL A N 1
ATOM 675 C CA . VAL A 1 85 ? 5.811 1.674 1.665 1.00 71.56 85 VAL A CA 1
ATOM 676 C C . VAL A 1 85 ? 4.528 0.849 1.736 1.00 71.56 85 VAL A C 1
ATOM 678 O O . VAL A 1 85 ? 3.653 1.160 2.541 1.00 71.56 85 VAL A O 1
ATOM 681 N N . VAL A 1 86 ? 4.462 -0.246 0.969 1.00 73.38 86 VAL A N 1
ATOM 682 C CA . VAL A 1 86 ? 3.347 -1.209 1.006 1.00 73.38 86 VAL A CA 1
ATOM 683 C C . VAL A 1 86 ? 3.146 -1.750 2.422 1.00 73.38 86 VAL A C 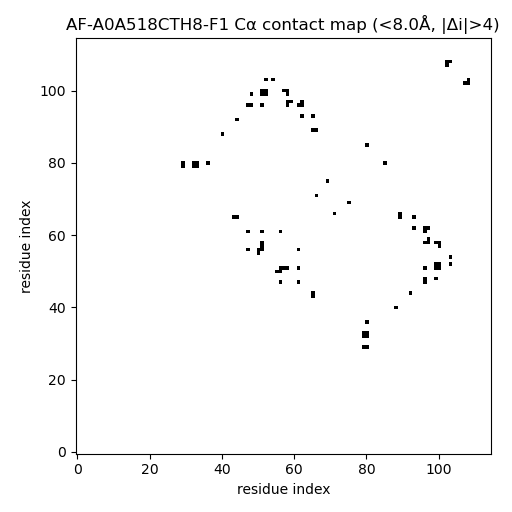1
ATOM 685 O O . VAL A 1 86 ? 2.036 -1.733 2.945 1.00 73.38 86 VAL A O 1
ATOM 688 N N . GLU A 1 87 ? 4.228 -2.183 3.066 1.00 77.88 87 GLU A N 1
ATOM 689 C CA . GLU A 1 87 ? 4.204 -2.729 4.423 1.00 77.88 87 GLU A CA 1
ATOM 690 C C . GLU A 1 87 ? 3.763 -1.691 5.465 1.00 77.88 87 GLU A C 1
ATOM 692 O O . GLU A 1 87 ? 2.925 -1.989 6.315 1.00 77.88 87 GLU A O 1
ATOM 697 N N . THR A 1 88 ? 4.259 -0.453 5.359 1.00 80.19 88 THR A N 1
ATOM 698 C CA . THR A 1 88 ? 3.879 0.642 6.267 1.00 80.19 88 THR A CA 1
ATOM 699 C C . THR A 1 88 ? 2.386 0.951 6.169 1.00 80.19 88 THR A C 1
ATOM 701 O O . THR A 1 88 ? 1.717 1.099 7.192 1.00 80.19 88 THR A O 1
ATOM 704 N N . ILE A 1 89 ? 1.850 1.045 4.948 1.00 74.38 89 ILE A N 1
ATOM 705 C CA . ILE A 1 89 ? 0.428 1.332 4.730 1.00 74.38 89 ILE A CA 1
ATOM 706 C C . ILE A 1 89 ? -0.426 0.158 5.218 1.00 74.38 89 ILE A C 1
ATOM 708 O O . ILE A 1 89 ? -1.374 0.381 5.970 1.00 74.38 89 ILE A O 1
ATOM 712 N N . ARG A 1 90 ? -0.044 -1.086 4.894 1.00 79.06 90 ARG A N 1
ATOM 713 C CA . ARG A 1 90 ? -0.736 -2.291 5.380 1.00 79.06 90 ARG A CA 1
ATOM 714 C C . ARG A 1 90 ? -0.816 -2.322 6.906 1.00 79.06 90 ARG A C 1
ATOM 716 O O . ARG A 1 90 ? -1.895 -2.532 7.448 1.00 79.06 90 ARG A O 1
ATOM 723 N N . SER A 1 91 ? 0.297 -2.072 7.597 1.00 83.62 91 SER A N 1
ATOM 724 C CA . SER A 1 91 ? 0.335 -2.067 9.064 1.00 83.62 91 SER A CA 1
ATOM 725 C C . SER A 1 91 ? -0.643 -1.056 9.666 1.00 83.62 91 SER A C 1
ATOM 727 O O . SER A 1 91 ? -1.309 -1.376 10.645 1.00 83.62 91 SER A O 1
ATOM 729 N N . ARG A 1 92 ? -0.751 0.146 9.083 1.00 81.75 92 ARG A N 1
ATOM 730 C CA . ARG A 1 92 ? -1.674 1.186 9.567 1.00 81.75 92 ARG A CA 1
ATOM 731 C C . ARG A 1 92 ? -3.140 0.826 9.340 1.00 81.75 92 ARG A C 1
ATOM 733 O O . ARG A 1 92 ? -3.967 1.099 10.202 1.00 81.75 92 ARG A O 1
ATOM 740 N N . VAL A 1 93 ? -3.455 0.217 8.196 1.00 80.62 93 VAL A N 1
ATOM 741 C CA . VAL A 1 93 ? -4.810 -0.267 7.885 1.00 80.62 93 VAL A CA 1
ATOM 742 C C . VAL A 1 93 ? -5.234 -1.343 8.883 1.00 80.62 93 VAL A C 1
ATOM 744 O O . VAL A 1 93 ? -6.302 -1.240 9.478 1.00 80.62 93 VAL A O 1
ATOM 747 N N . LEU A 1 94 ? -4.371 -2.333 9.124 1.00 82.12 94 LEU A N 1
ATOM 748 C CA . LEU A 1 94 ? -4.650 -3.412 10.074 1.00 82.12 94 LEU A CA 1
ATO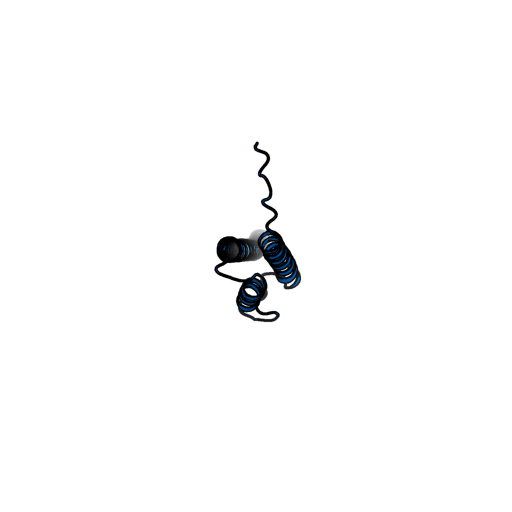M 749 C C . LEU A 1 94 ? -4.818 -2.896 11.508 1.00 82.12 94 LEU A C 1
ATOM 751 O O . LEU A 1 94 ? -5.723 -3.333 12.211 1.00 82.12 94 LEU A O 1
ATOM 755 N N . GLU A 1 95 ? -3.979 -1.948 11.938 1.00 86.19 95 GLU A N 1
ATOM 756 C CA . GLU A 1 95 ? -4.112 -1.309 13.252 1.00 86.19 95 GLU A CA 1
ATOM 757 C C . GLU A 1 95 ? -5.483 -0.640 13.416 1.00 86.19 95 GLU A C 1
ATOM 759 O O . GLU A 1 95 ? -6.139 -0.811 14.444 1.00 86.19 95 GLU A O 1
ATOM 764 N N . ARG A 1 96 ? -5.935 0.091 12.392 1.00 82.69 96 ARG A N 1
ATOM 765 C CA . ARG A 1 96 ? -7.207 0.812 12.427 1.00 82.69 96 ARG A CA 1
ATOM 766 C C . ARG A 1 96 ? -8.414 -0.126 12.427 1.00 82.69 96 ARG A C 1
ATOM 768 O O . ARG A 1 96 ? -9.298 0.055 13.256 1.00 82.69 96 ARG A O 1
ATOM 775 N N . ILE A 1 97 ? -8.410 -1.157 11.580 1.00 83.69 97 ILE A N 1
ATOM 776 C CA . ILE A 1 97 ? -9.453 -2.197 11.557 1.00 83.69 97 ILE A CA 1
ATOM 777 C C . ILE A 1 97 ? -9.554 -2.906 12.912 1.00 83.69 97 ILE A C 1
ATOM 779 O O . ILE A 1 97 ? -10.653 -3.106 13.427 1.00 83.69 97 ILE A O 1
ATOM 783 N N . ASN A 1 98 ? -8.416 -3.260 13.515 1.00 83.06 98 ASN A N 1
ATOM 784 C CA . ASN A 1 98 ? -8.403 -3.914 14.822 1.00 83.06 98 ASN A CA 1
ATOM 785 C C . ASN A 1 98 ? -8.950 -3.008 15.926 1.00 83.06 98 ASN A C 1
ATOM 787 O O . ASN A 1 98 ? -9.693 -3.492 16.776 1.00 83.06 98 ASN A O 1
ATOM 791 N N . ARG A 1 99 ? -8.619 -1.710 15.903 1.00 84.12 99 ARG A N 1
ATOM 792 C CA . ARG A 1 99 ? -9.170 -0.739 16.855 1.00 84.12 99 ARG A CA 1
ATOM 793 C C . ARG A 1 99 ? -10.685 -0.616 16.704 1.00 84.12 99 ARG A C 1
ATOM 795 O O . ARG A 1 99 ? -11.385 -0.817 17.681 1.00 84.12 99 ARG A O 1
ATOM 802 N N . LEU A 1 100 ? -11.185 -0.420 15.482 1.00 82.50 100 LEU A N 1
ATOM 803 C CA . LEU A 1 100 ? -12.627 -0.344 15.211 1.00 82.50 100 LEU A CA 1
ATOM 804 C C . LEU A 1 100 ? -13.369 -1.611 15.655 1.00 82.50 100 LEU A C 1
ATOM 806 O O . LEU A 1 100 ? -14.433 -1.533 16.260 1.00 82.50 100 LEU A O 1
ATOM 810 N N . GLY A 1 101 ? -12.789 -2.787 15.406 1.00 80.81 101 GLY A N 1
ATOM 811 C CA . GLY A 1 101 ? -13.349 -4.041 15.899 1.00 80.81 101 GLY A CA 1
ATOM 812 C C . GLY A 1 101 ? -13.387 -4.131 17.422 1.00 80.81 101 GLY A C 1
ATOM 813 O O . GLY A 1 101 ? -14.362 -4.633 17.971 1.00 80.81 101 GLY A O 1
ATOM 814 N N . GLN A 1 102 ? -12.344 -3.658 18.110 1.00 79.69 102 GLN A N 1
ATOM 815 C CA . GLN A 1 102 ? -12.314 -3.615 19.572 1.00 79.69 102 GLN A CA 1
ATOM 816 C C . GLN A 1 102 ? -13.355 -2.642 20.121 1.00 79.69 102 GLN A C 1
ATOM 818 O O . GLN A 1 102 ? -14.124 -3.055 20.984 1.00 79.69 102 GLN A O 1
ATOM 823 N N . ASP A 1 103 ? -13.425 -1.427 19.576 1.00 77.62 103 ASP A N 1
ATOM 824 C CA . ASP A 1 103 ? -14.375 -0.379 19.968 1.00 77.62 103 ASP A CA 1
ATOM 825 C C . ASP A 1 103 ? -15.833 -0.859 19.808 1.00 77.62 103 ASP A C 1
ATOM 827 O O . ASP A 1 103 ? -16.670 -0.669 20.694 1.00 77.62 103 ASP A O 1
ATOM 831 N N . ASN A 1 104 ? -16.129 -1.584 18.721 1.00 65.38 104 ASN A N 1
ATOM 832 C CA . ASN A 1 104 ? -17.451 -2.176 18.487 1.00 65.38 104 ASN A CA 1
ATOM 833 C C . ASN A 1 104 ? -17.782 -3.326 19.448 1.00 65.38 104 ASN A C 1
ATOM 835 O O . ASN A 1 104 ? -18.942 -3.504 19.819 1.00 65.38 104 ASN A O 1
ATOM 839 N N . VAL A 1 105 ? -16.789 -4.123 19.856 1.00 67.94 105 VAL A N 1
ATOM 840 C CA . VAL A 1 105 ? -16.983 -5.226 20.816 1.00 67.94 105 VAL A CA 1
ATOM 841 C C . VAL A 1 105 ? -17.129 -4.702 22.246 1.00 67.94 105 VAL A C 1
ATOM 843 O O . VAL A 1 105 ? -17.893 -5.270 23.028 1.00 67.94 105 VAL A O 1
ATOM 846 N N . THR A 1 106 ? -16.415 -3.634 22.606 1.00 64.44 106 THR A N 1
ATOM 847 C CA . 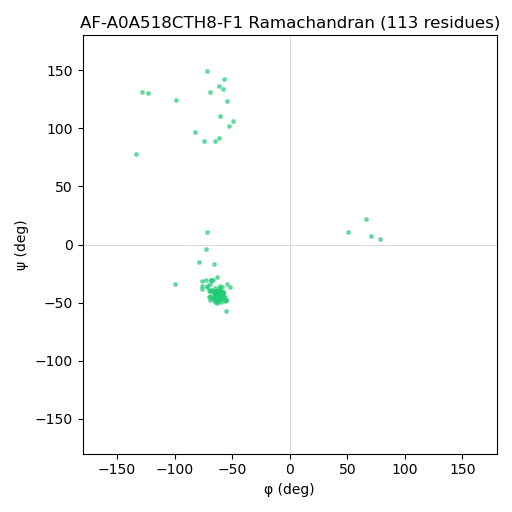THR A 1 106 ? -16.508 -2.998 23.929 1.00 64.44 106 THR A CA 1
ATOM 848 C C . THR A 1 106 ? -17.733 -2.096 24.065 1.00 64.44 106 THR A C 1
ATOM 850 O O . THR A 1 106 ? -18.110 -1.775 25.192 1.00 64.44 106 THR A O 1
ATOM 853 N N . GLY A 1 107 ? -18.388 -1.734 22.955 1.00 58.56 107 GLY A N 1
ATOM 854 C CA . GLY A 1 107 ? -19.577 -0.884 22.961 1.00 58.56 107 GLY A CA 1
ATOM 855 C C . GLY A 1 107 ? -19.283 0.540 23.434 1.00 58.56 107 GLY A C 1
ATOM 856 O O . GLY A 1 107 ? -20.193 1.230 23.898 1.00 58.56 107 GLY A O 1
ATOM 857 N N . GLU A 1 108 ? -18.024 0.984 23.352 1.00 51.28 108 GLU A N 1
ATOM 858 C CA . GLU A 1 108 ? -17.692 2.382 23.596 1.00 51.28 108 GLU A CA 1
ATOM 859 C C . GLU A 1 108 ? -18.137 3.194 22.380 1.00 51.28 108 GLU A C 1
ATOM 861 O O . GLU A 1 108 ? -17.393 3.414 21.428 1.00 51.28 108 GLU A O 1
ATOM 866 N N . GLU A 1 109 ? -19.391 3.652 22.417 1.00 49.00 109 GLU A N 1
ATOM 867 C CA . GLU A 1 109 ? -19.831 4.785 21.615 1.00 49.00 109 GLU A CA 1
ATOM 868 C C . GLU A 1 109 ? -18.861 5.936 21.888 1.00 49.00 109 GLU A C 1
ATOM 870 O O . GLU A 1 109 ? -18.935 6.614 22.920 1.00 49.00 109 GLU A O 1
ATOM 875 N N . HIS A 1 110 ? -17.931 6.160 20.961 1.00 50.25 110 HIS A N 1
ATOM 876 C CA . HIS A 1 110 ? -17.177 7.394 20.905 1.00 50.25 110 HIS A CA 1
ATOM 877 C C . HIS A 1 110 ? -18.207 8.500 20.684 1.00 50.25 110 HIS A C 1
ATOM 879 O O . HIS A 1 110 ? -18.602 8.799 19.555 1.00 50.25 110 HIS A O 1
ATOM 885 N N . LYS A 1 111 ? -18.688 9.076 21.792 1.00 43.66 111 LYS A N 1
ATOM 886 C CA . LYS A 1 111 ? -19.469 10.303 21.803 1.00 43.66 111 LYS A CA 1
ATOM 887 C C . LYS A 1 111 ? -18.693 11.288 20.956 1.00 43.66 111 LYS A C 1
ATOM 889 O O . LYS A 1 111 ? -17.626 11.760 21.343 1.00 43.66 111 LYS A O 1
ATOM 894 N N . THR A 1 112 ? -19.219 11.529 19.767 1.00 42.69 112 THR A N 1
ATOM 895 C CA . THR A 1 112 ? -18.800 12.610 18.903 1.00 42.69 112 THR A CA 1
ATOM 896 C C . THR A 1 112 ? -19.180 13.869 19.666 1.00 42.69 112 THR A C 1
ATOM 898 O O . THR A 1 112 ? -20.316 14.336 19.613 1.00 42.69 112 THR A O 1
ATOM 901 N N . GLU A 1 113 ? -18.263 14.356 20.499 1.00 45.47 113 GLU A N 1
ATOM 902 C CA . GLU A 1 113 ? -18.335 15.719 20.990 1.00 45.47 113 GLU A CA 1
ATOM 903 C C . GLU A 1 113 ? -18.262 16.604 19.750 1.00 45.47 113 GLU A C 1
ATOM 905 O O . GLU A 1 113 ? -17.276 16.603 19.013 1.00 45.47 113 GLU A O 1
ATOM 910 N N . GLY A 1 114 ? -19.397 17.234 19.459 1.00 37.88 114 GLY A N 1
ATOM 911 C CA . GLY A 1 114 ? -19.604 18.017 18.259 1.00 37.88 114 GLY A CA 1
ATOM 912 C C . GLY A 1 114 ? -18.585 19.139 18.107 1.00 37.88 114 GLY A C 1
ATOM 913 O O . GLY A 1 114 ? -18.231 19.828 19.067 1.00 37.88 114 GLY A O 1
ATOM 914 N N . LEU A 1 115 ? -18.195 19.338 16.854 1.00 33.03 115 LEU A N 1
ATOM 915 C CA . LEU A 1 115 ? -17.668 20.579 16.306 1.00 33.03 115 LEU A CA 1
ATOM 916 C C . LEU A 1 115 ? -18.306 20.793 14.935 1.00 33.03 115 LEU A C 1
ATOM 918 O O . LEU A 1 115 ? -18.300 19.829 14.136 1.00 33.03 115 LEU A O 1
#

Nearest PDB structures (foldseek):
  4mh6-assembly1_A  TM=2.820E-01  e=8.749E+00  Vibrio parahaemolyticus RIMD 2210633

Organism: NCBI:txid2528007

Foldseek 3Di:
DVVVVVVVVVVVVVVVVVVVVVVVVLVVVLVVVVVVVVVVLVVLLVVLLVCLLVVVDALVRSLVVLCVVPPQPDCPDPPSDPSVVVVVSSVVSSVVSVVSNVCVVVVPPPPCPDD

Solvent-accessible surface area (backbone atoms only — not comparable to full-atom values): 6620 Å² total; per-residue (Å²): 119,67,71,62,54,53,53,54,51,51,52,52,50,52,52,51,50,50,53,51,50,52,53,50,52,50,52,54,51,44,54,52,52,47,51,55,48,51,51,52,52,51,52,52,45,52,59,45,45,53,34,35,74,74,62,80,33,54,35,69,57,42,43,50,49,57,45,65,76,60,45,89,89,53,73,88,62,76,90,67,67,58,68,67,58,56,50,54,52,51,53,54,51,45,52,49,42,46,49,53,34,46,40,64,72,70,62,60,75,77,75,76,76,84,130

Secondary structure (DSSP, 8-state):
-HHHHHHHHHHHHHHHHHHHHHHHHHHHHHHHHHHHHHHHHHHHHHHHHHHHHTTSS-HHHHHHHHHHHS-TT-TTS-S-S-HHHHHHHHHHHHHHHHHHHHHHHHT--------

Sequence (115 aa):
MQKYKTGILFSLVIVFLIVVCIRLMWQVTILSVENAFVQDFVYILYLTEDQVIDGELTAEKAAAFVESYYPVGSKLRPNTVPAKVVETIRSRVLERINRLGQDNVTGEEHKTEGL

Mean predicted aligned error: 12.83 Å

Radius of gyration: 24.26 Å; Cα contacts (8 Å, |Δi|>4): 49; chains: 1; bounding box: 58×38×64 Å

pLDDT: mean 71.93, std 12.65, range [33.03, 87.75]